Protein AF-A0A699RUJ5-F1 (afdb_monomer_lite)

Foldseek 3Di:
DDDPVCPVVVVVVVLVVLVPDPCSVVVVCCVVVPLDDQDWDWDWDAPDDPDPDTDTDTDGDDPVPDDVVSVVVVVVSVD

Radius of gyration: 17.94 Å; chains: 1; bounding box: 39×32×42 Å

pLDDT: mean 82.14, std 8.89, range [55.59, 95.75]

Organism: Tanacetum cinerariifolium (NCBI:txid118510)

Secondary structure (DSSP, 8-state):
---GGGHHHHHHHHHHHHHTSTTHHHHHHHHHS-SS--SEEEEEEESSTT-S-EEEEEEE--TTTS-HHHHHHHHHHT-

Sequence (79 aa):
MLAPGNYVQWKSRIKRYIDTKPNYDLIHYCLENPPYKLDWQDIEVPVSKGSLITTTERIRETYKNVSQDIRDQLNLQLQ

Structure (mmCIF, N/CA/C/O backbone):
data_AF-A0A699RUJ5-F1
#
_entry.id   AF-A0A699RUJ5-F1
#
loop_
_atom_site.group_PDB
_atom_site.id
_atom_site.type_symbol
_atom_site.label_atom_id
_atom_site.label_alt_id
_atom_site.label_comp_id
_atom_site.label_asym_id
_atom_site.label_entity_id
_atom_site.label_seq_id
_atom_site.pdbx_PDB_ins_code
_atom_site.Cartn_x
_atom_site.Cartn_y
_atom_site.Cartn_z
_atom_site.occupancy
_atom_site.B_iso_or_equiv
_atom_site.auth_seq_id
_atom_site.auth_comp_id
_atom_site.auth_asym_id
_atom_site.auth_atom_id
_atom_site.pdbx_PDB_model_num
ATOM 1 N N . MET A 1 1 ? 19.744 7.909 5.358 1.00 57.97 1 MET A N 1
ATOM 2 C CA . MET A 1 1 ? 18.661 8.790 4.864 1.00 57.97 1 MET A CA 1
ATOM 3 C C . MET A 1 1 ? 18.872 9.033 3.379 1.00 57.97 1 MET A C 1
ATOM 5 O O . MET A 1 1 ? 20.010 9.233 2.975 1.00 57.97 1 MET A O 1
ATOM 9 N N . LEU A 1 2 ? 17.819 8.943 2.565 1.00 59.72 2 LEU A N 1
ATOM 10 C CA . LEU A 1 2 ? 17.900 9.192 1.123 1.00 59.72 2 LEU A CA 1
ATOM 11 C C . LEU A 1 2 ? 18.142 10.687 0.875 1.00 59.72 2 LEU A C 1
ATOM 13 O O . LEU A 1 2 ? 17.419 11.518 1.419 1.00 59.72 2 LEU A O 1
ATOM 17 N N . ALA A 1 3 ? 19.148 11.027 0.067 1.00 75.50 3 ALA A N 1
ATOM 18 C CA . ALA A 1 3 ? 19.383 12.408 -0.344 1.00 75.50 3 ALA A CA 1
ATOM 19 C C . ALA A 1 3 ? 18.192 12.905 -1.199 1.00 75.50 3 ALA A C 1
ATOM 21 O O . ALA A 1 3 ? 17.847 12.228 -2.175 1.00 75.50 3 ALA A O 1
ATOM 22 N N . PRO A 1 4 ? 17.580 14.066 -0.886 1.00 67.56 4 PRO A N 1
ATOM 23 C CA . PRO A 1 4 ? 16.376 14.559 -1.568 1.00 67.56 4 PRO A CA 1
ATOM 24 C C . PRO A 1 4 ? 16.518 14.676 -3.094 1.00 67.56 4 PRO A C 1
ATOM 26 O O . PRO A 1 4 ? 15.559 14.450 -3.827 1.00 67.56 4 PRO A O 1
ATOM 29 N N . GLY A 1 5 ? 17.730 14.960 -3.588 1.00 79.75 5 GLY A N 1
ATOM 30 C CA . GLY A 1 5 ? 18.012 15.141 -5.017 1.00 79.75 5 GLY A CA 1
ATOM 31 C C . GLY A 1 5 ? 17.915 13.875 -5.877 1.00 79.75 5 GLY A C 1
ATOM 32 O O . GLY A 1 5 ? 17.818 13.973 -7.096 1.00 79.75 5 GLY A O 1
ATOM 33 N N . ASN A 1 6 ? 17.882 12.682 -5.276 1.00 85.44 6 ASN A N 1
ATOM 34 C CA . ASN A 1 6 ? 17.932 11.424 -6.029 1.00 85.44 6 ASN A CA 1
ATOM 35 C C . ASN A 1 6 ? 16.558 10.778 -6.248 1.00 85.44 6 ASN A C 1
ATOM 37 O O . ASN A 1 6 ? 16.488 9.635 -6.701 1.00 85.44 6 ASN A O 1
ATOM 41 N N . TYR A 1 7 ? 15.458 11.472 -5.942 1.00 82.44 7 TYR A N 1
ATOM 42 C CA . TYR A 1 7 ? 14.111 10.898 -6.011 1.00 82.44 7 TYR A CA 1
ATOM 43 C C . TYR A 1 7 ? 13.777 10.300 -7.391 1.00 82.44 7 TYR A C 1
ATOM 45 O O . TYR A 1 7 ? 13.277 9.179 -7.475 1.00 82.44 7 TYR A O 1
ATOM 53 N N . VAL A 1 8 ? 14.126 10.988 -8.483 1.00 82.56 8 VAL A N 1
ATOM 54 C CA . VAL A 1 8 ? 13.877 10.518 -9.863 1.00 82.56 8 VAL A CA 1
ATOM 55 C C . VAL A 1 8 ? 14.668 9.245 -10.184 1.00 82.56 8 VAL A C 1
ATOM 57 O O . VAL A 1 8 ? 14.136 8.297 -10.774 1.00 82.56 8 VAL A O 1
ATOM 60 N N . GLN A 1 9 ? 15.931 9.195 -9.757 1.00 85.25 9 GLN A N 1
ATOM 61 C CA . GLN A 1 9 ? 16.785 8.023 -9.941 1.00 85.25 9 GLN A CA 1
ATOM 62 C C . GLN A 1 9 ? 16.267 6.833 -9.130 1.00 85.25 9 GLN A C 1
ATOM 64 O O . GLN A 1 9 ? 16.161 5.726 -9.654 1.00 85.25 9 GLN A O 1
ATOM 69 N N . TRP A 1 10 ? 15.881 7.057 -7.875 1.00 86.00 10 TRP A N 1
ATOM 70 C CA . TRP A 1 10 ? 15.300 6.024 -7.020 1.00 86.00 10 TRP A CA 1
ATOM 71 C C . TRP A 1 10 ? 13.983 5.490 -7.567 1.00 86.00 10 TRP A C 1
ATOM 73 O O . TRP A 1 10 ? 13.815 4.275 -7.652 1.00 86.00 10 TRP A O 1
ATOM 83 N N . LYS A 1 11 ? 13.093 6.375 -8.026 1.00 85.62 11 LYS A N 1
ATOM 84 C CA . LYS A 1 11 ? 11.837 5.988 -8.675 1.00 85.62 11 LYS A CA 1
ATOM 85 C C . LYS A 1 11 ? 12.089 5.083 -9.883 1.00 85.62 11 LYS A C 1
ATOM 87 O O . LYS A 1 11 ? 11.419 4.067 -10.034 1.00 85.62 11 LYS A O 1
ATOM 92 N N . SER A 1 12 ? 13.094 5.401 -10.701 1.00 88.00 12 SER A N 1
ATOM 93 C CA . SER A 1 12 ? 13.477 4.575 -11.855 1.00 88.00 12 SER A CA 1
ATOM 94 C C . SER A 1 12 ? 14.069 3.220 -11.450 1.00 88.00 12 SER A C 1
ATOM 96 O O . SER A 1 12 ? 13.762 2.208 -12.074 1.00 88.00 12 SER A O 1
ATOM 98 N N . ARG A 1 13 ? 14.890 3.173 -10.391 1.00 90.94 13 ARG A N 1
ATOM 99 C CA . ARG A 1 13 ? 15.462 1.917 -9.870 1.00 90.94 13 ARG A CA 1
ATOM 100 C C . ARG A 1 13 ? 14.387 0.991 -9.303 1.00 90.94 13 ARG A C 1
ATOM 102 O O . ARG A 1 13 ? 14.438 -0.203 -9.570 1.00 90.94 13 ARG A O 1
ATOM 109 N N . ILE A 1 14 ? 13.417 1.537 -8.569 1.00 89.81 14 ILE A N 1
ATOM 110 C CA . ILE A 1 14 ? 12.296 0.770 -8.011 1.00 89.81 14 ILE A CA 1
ATOM 111 C C . ILE A 1 14 ? 11.434 0.187 -9.131 1.00 89.81 14 ILE A C 1
ATOM 113 O O . ILE A 1 14 ? 11.139 -1.001 -9.087 1.00 89.81 14 ILE A O 1
ATOM 117 N N . LYS A 1 15 ? 11.102 0.977 -10.163 1.00 89.94 15 LYS A N 1
ATOM 118 C CA . LYS A 1 15 ? 10.357 0.476 -11.331 1.00 89.94 15 LYS A CA 1
ATOM 119 C C . LYS A 1 15 ? 11.059 -0.714 -11.987 1.00 89.94 15 LYS A C 1
ATOM 121 O O . LYS A 1 15 ? 10.492 -1.794 -12.040 1.00 89.94 15 LYS A O 1
ATOM 126 N N . ARG A 1 16 ? 12.340 -0.556 -12.342 1.00 93.12 16 ARG A N 1
ATOM 127 C CA . ARG A 1 16 ? 13.134 -1.642 -12.946 1.00 93.12 16 ARG A CA 1
ATOM 128 C C . ARG A 1 16 ? 13.222 -2.883 -12.060 1.00 93.12 16 ARG A C 1
ATOM 130 O O . ARG A 1 16 ? 13.240 -3.996 -12.564 1.00 93.12 16 ARG A O 1
ATOM 137 N N . TYR A 1 17 ? 13.321 -2.698 -10.745 1.00 92.50 17 TYR A N 1
ATOM 138 C CA . TYR A 1 17 ? 13.334 -3.812 -9.804 1.00 92.50 17 TYR A CA 1
ATOM 139 C C . TYR A 1 17 ? 12.008 -4.579 -9.820 1.00 92.50 17 TYR A C 1
ATOM 141 O 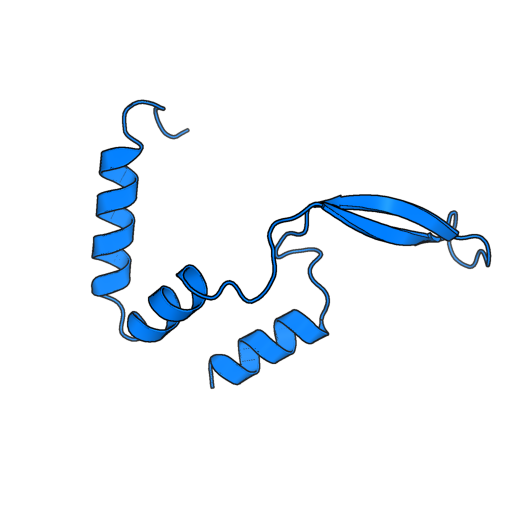O . TYR A 1 17 ? 12.036 -5.805 -9.884 1.00 92.50 17 TYR A O 1
ATOM 149 N N . ILE A 1 18 ? 10.874 -3.872 -9.798 1.00 93.44 18 ILE A N 1
ATOM 150 C CA . ILE A 1 18 ? 9.531 -4.466 -9.882 1.00 93.44 18 ILE A CA 1
ATOM 151 C C . ILE A 1 18 ? 9.377 -5.256 -11.181 1.00 93.44 18 ILE A C 1
ATOM 153 O O . ILE A 1 18 ? 8.989 -6.418 -11.121 1.00 93.44 18 ILE A O 1
ATOM 157 N N . ASP A 1 19 ? 9.786 -4.677 -12.312 1.00 93.12 19 ASP A N 1
ATOM 158 C CA . ASP A 1 19 ? 9.697 -5.307 -13.639 1.00 93.12 19 ASP A CA 1
ATOM 159 C C . ASP A 1 19 ? 10.474 -6.635 -13.736 1.00 93.12 19 ASP A C 1
ATOM 161 O O . ASP A 1 1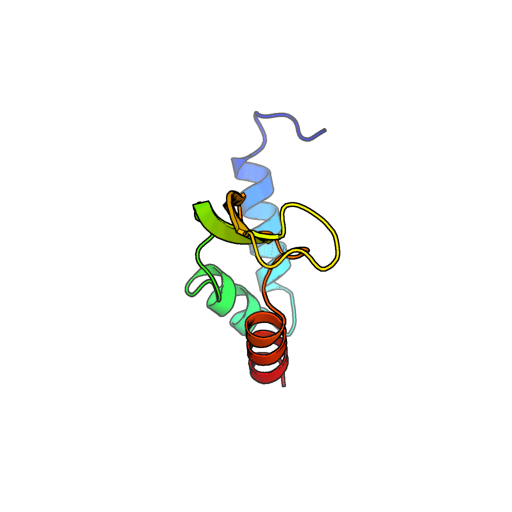9 ? 10.218 -7.447 -14.617 1.00 93.12 19 ASP A O 1
ATOM 165 N N . THR A 1 20 ? 11.429 -6.882 -12.833 1.00 95.75 20 THR A N 1
ATOM 166 C CA . THR A 1 20 ? 12.223 -8.127 -12.813 1.00 95.75 20 THR A CA 1
ATOM 167 C C . THR A 1 20 ? 11.658 -9.213 -11.896 1.00 95.75 20 THR A C 1
ATOM 169 O O . THR A 1 20 ? 12.274 -10.270 -11.749 1.00 95.75 20 THR A O 1
ATOM 172 N N . LYS A 1 21 ? 10.530 -8.971 -11.217 1.00 94.19 21 LYS A N 1
ATOM 173 C CA . LYS A 1 21 ? 9.948 -9.933 -10.275 1.00 94.19 21 LYS A CA 1
ATOM 174 C C . LYS A 1 21 ? 8.917 -10.844 -10.939 1.00 94.19 21 LYS A C 1
ATOM 176 O O . LYS A 1 21 ? 8.187 -10.399 -11.813 1.00 94.19 21 LYS A O 1
ATOM 181 N N . PRO A 1 22 ? 8.787 -12.105 -10.488 1.00 89.62 22 PRO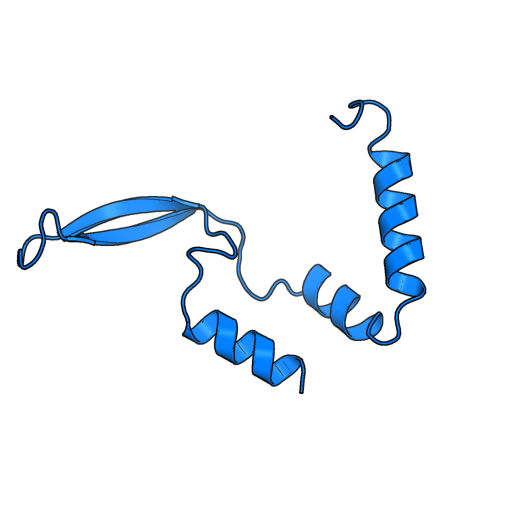 A N 1
ATOM 182 C CA . PRO A 1 22 ? 7.779 -13.023 -11.024 1.00 89.62 22 PRO A CA 1
ATOM 183 C C . PRO A 1 22 ? 6.336 -12.556 -10.769 1.00 89.62 22 PRO A C 1
ATOM 185 O O . PRO A 1 22 ? 5.429 -12.970 -11.475 1.00 89.62 22 PRO A O 1
ATOM 188 N N . ASN A 1 23 ? 6.121 -11.675 -9.791 1.00 87.00 23 ASN A N 1
ATOM 189 C CA . ASN A 1 23 ? 4.833 -11.065 -9.466 1.00 87.00 23 ASN A CA 1
ATOM 190 C C . ASN A 1 23 ? 4.715 -9.610 -9.966 1.00 87.00 23 ASN A C 1
ATOM 192 O O . ASN A 1 23 ? 3.977 -8.827 -9.369 1.00 87.00 23 ASN A O 1
ATOM 196 N N . TYR A 1 24 ? 5.457 -9.219 -11.014 1.00 91.62 24 TYR A N 1
ATOM 197 C CA . TYR A 1 24 ? 5.477 -7.832 -11.502 1.00 91.62 24 TYR A CA 1
ATOM 198 C C . TYR A 1 24 ? 4.081 -7.323 -11.905 1.00 91.62 24 TYR A C 1
ATOM 200 O O . TYR A 1 24 ? 3.729 -6.213 -11.515 1.00 91.62 24 TYR A O 1
ATOM 208 N N . ASP A 1 25 ? 3.268 -8.142 -12.586 1.00 88.19 25 ASP A N 1
ATOM 209 C CA . ASP A 1 25 ? 1.891 -7.795 -12.980 1.00 88.19 25 ASP A CA 1
ATOM 210 C C . ASP A 1 25 ? 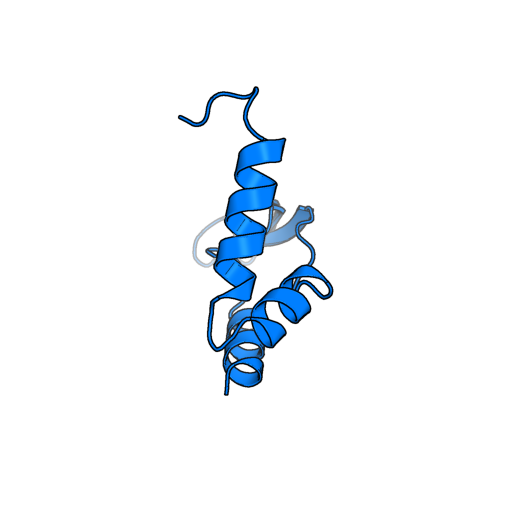1.026 -7.435 -11.767 1.00 88.19 25 ASP A C 1
ATOM 212 O O . ASP A 1 25 ? 0.340 -6.414 -11.751 1.00 88.19 25 ASP A O 1
ATOM 216 N N . LEU A 1 26 ? 1.121 -8.234 -10.704 1.00 85.62 26 LEU A N 1
ATOM 217 C CA . LEU A 1 26 ? 0.370 -8.019 -9.472 1.00 85.62 26 LEU A CA 1
ATOM 218 C C . LEU A 1 26 ? 0.848 -6.775 -8.716 1.00 85.62 26 LEU A C 1
ATOM 220 O O . LEU A 1 26 ? 0.042 -6.025 -8.169 1.00 85.62 26 LEU A O 1
ATOM 224 N N . ILE A 1 27 ? 2.158 -6.516 -8.706 1.00 87.44 27 ILE A N 1
ATOM 225 C CA . ILE A 1 27 ? 2.705 -5.299 -8.099 1.00 87.44 27 ILE A CA 1
ATOM 226 C C . ILE A 1 27 ? 2.232 -4.059 -8.870 1.00 87.44 27 ILE A C 1
ATOM 228 O O . ILE A 1 27 ? 1.837 -3.082 -8.237 1.00 87.44 27 ILE A O 1
ATOM 232 N N . HIS A 1 28 ? 2.244 -4.085 -10.207 1.00 87.62 28 HIS A N 1
ATOM 233 C CA . HIS A 1 28 ? 1.725 -2.982 -11.025 1.00 87.62 28 HIS A CA 1
ATOM 234 C C . HIS A 1 28 ? 0.227 -2.775 -10.802 1.00 87.62 28 HIS A C 1
ATOM 236 O O . HIS A 1 28 ? -0.190 -1.646 -10.548 1.00 87.62 28 HIS A O 1
ATOM 242 N N . TYR A 1 29 ? -0.557 -3.854 -10.770 1.00 85.75 29 TYR A N 1
ATOM 243 C CA . TYR A 1 29 ? -1.985 -3.799 -10.463 1.00 85.75 29 TYR A CA 1
ATOM 244 C C . TYR A 1 29 ? -2.262 -3.128 -9.112 1.00 85.75 29 TYR A C 1
ATOM 246 O O . TYR A 1 29 ? -3.077 -2.212 -9.052 1.00 85.75 29 TYR A O 1
ATOM 254 N N . CYS A 1 30 ? -1.543 -3.500 -8.049 1.00 82.44 30 CYS A N 1
ATOM 255 C CA . CYS A 1 30 ? -1.690 -2.888 -6.724 1.00 82.44 30 CYS A CA 1
ATOM 256 C C . CYS A 1 30 ? -1.222 -1.422 -6.666 1.00 82.44 30 CYS A C 1
ATOM 258 O O . CYS A 1 30 ? -1.650 -0.675 -5.788 1.00 82.44 30 CYS A O 1
ATOM 260 N N . LEU A 1 31 ? -0.315 -0.998 -7.554 1.00 83.88 31 LEU A N 1
ATOM 261 C CA . LEU A 1 31 ? 0.124 0.398 -7.642 1.00 83.88 31 LEU A CA 1
ATOM 262 C C . LEU A 1 31 ? -0.891 1.279 -8.382 1.00 83.88 31 LEU A C 1
ATOM 264 O O . LEU A 1 31 ? -1.050 2.443 -8.015 1.00 83.88 31 LEU A O 1
ATOM 268 N N . GLU A 1 32 ? -1.556 0.744 -9.408 1.00 86.81 32 GLU A N 1
ATOM 269 C CA . GLU A 1 32 ? -2.612 1.438 -10.158 1.00 86.81 32 GLU A CA 1
ATOM 270 C C . GLU A 1 32 ? -3.961 1.408 -9.430 1.00 86.81 32 GLU A C 1
ATOM 272 O O . GLU A 1 32 ? -4.682 2.405 -9.417 1.00 86.81 32 GLU A O 1
ATOM 277 N N . ASN A 1 33 ? -4.266 0.286 -8.778 1.00 82.62 33 ASN A N 1
ATOM 278 C CA . ASN A 1 33 ? -5.497 0.025 -8.040 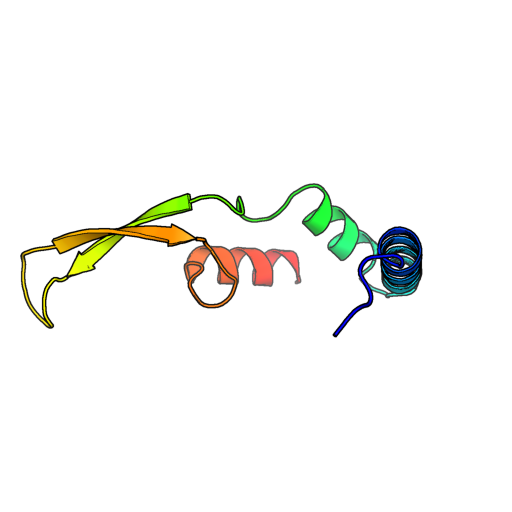1.00 82.62 33 ASN A CA 1
ATOM 279 C C . ASN A 1 33 ? -5.145 -0.254 -6.575 1.00 82.62 33 ASN A C 1
ATOM 281 O O . ASN A 1 33 ? -5.177 -1.408 -6.137 1.00 82.62 33 ASN A O 1
ATOM 285 N N . PRO A 1 34 ? -4.754 0.780 -5.807 1.00 75.50 34 PRO A N 1
ATOM 286 C CA . PRO A 1 34 ? -4.387 0.578 -4.422 1.00 75.50 34 PRO A CA 1
ATOM 287 C C . PRO A 1 34 ? -5.587 -0.005 -3.660 1.00 75.50 34 PRO A C 1
ATOM 289 O O . PRO A 1 34 ? -6.689 0.540 -3.745 1.00 75.50 34 PRO A O 1
ATOM 292 N N . PRO A 1 35 ? -5.382 -1.091 -2.896 1.00 69.62 35 PRO A N 1
ATOM 293 C CA . PRO A 1 35 ? -6.455 -1.820 -2.212 1.00 69.62 35 PRO A CA 1
ATOM 294 C C . PRO A 1 35 ? -7.161 -0.986 -1.138 1.00 69.62 35 PRO A C 1
ATOM 296 O O . PRO A 1 35 ? -8.239 -1.339 -0.676 1.00 69.62 35 PRO A O 1
ATOM 299 N N . TYR A 1 36 ? -6.556 0.131 -0.737 1.00 69.81 36 TYR A N 1
ATOM 300 C CA . TYR A 1 36 ? -7.157 1.126 0.133 1.00 69.81 36 TYR A CA 1
ATOM 301 C C . TYR A 1 36 ? -6.605 2.510 -0.210 1.00 69.81 36 TYR A C 1
ATOM 303 O O . TYR A 1 36 ? -5.491 2.662 -0.726 1.00 69.81 36 TYR A O 1
ATOM 311 N N . LYS A 1 37 ? -7.389 3.549 0.077 1.00 70.88 37 LYS A N 1
ATOM 312 C CA . LYS A 1 37 ? -6.934 4.928 -0.089 1.00 70.88 37 LYS A CA 1
ATOM 313 C C . LYS A 1 37 ? -6.024 5.286 1.078 1.00 70.88 37 LYS A C 1
ATOM 315 O O . LYS A 1 37 ? -6.423 5.197 2.229 1.00 70.88 37 LYS A O 1
ATOM 320 N N . LEU A 1 38 ? -4.821 5.767 0.774 1.00 70.62 38 LEU A N 1
ATOM 321 C CA . LEU A 1 38 ? -3.928 6.408 1.744 1.00 70.62 38 LEU A CA 1
ATOM 322 C C . LEU A 1 38 ? -4.469 7.794 2.129 1.00 70.62 38 LEU A C 1
ATOM 324 O O . LEU A 1 38 ? -3.851 8.819 1.838 1.00 70.62 38 LEU A O 1
ATOM 328 N N . ASP A 1 39 ? -5.640 7.809 2.755 1.00 74.81 39 ASP A N 1
ATOM 329 C CA . ASP A 1 39 ? -6.343 9.007 3.192 1.00 74.81 39 ASP A CA 1
ATOM 330 C C . ASP A 1 39 ? -6.446 9.058 4.723 1.00 74.81 39 ASP A C 1
ATOM 332 O O . ASP A 1 39 ? -6.050 8.131 5.441 1.00 74.81 39 ASP A O 1
ATOM 336 N N . TRP A 1 40 ? -6.930 10.185 5.228 1.00 80.62 40 TRP A N 1
ATOM 337 C CA . TRP A 1 40 ? -7.305 10.338 6.623 1.00 80.62 40 TRP A CA 1
ATOM 338 C C . TRP A 1 40 ? -8.678 9.721 6.845 1.00 80.62 40 TRP A C 1
ATOM 340 O O . TRP A 1 40 ? -9.644 10.129 6.202 1.00 80.62 40 TRP A O 1
ATOM 350 N N . GLN A 1 41 ? -8.763 8.783 7.780 1.00 82.00 41 GLN A N 1
ATOM 351 C CA . GLN A 1 41 ? -10.026 8.207 8.215 1.00 82.00 41 GLN A CA 1
ATOM 352 C C . GLN A 1 41 ? -10.288 8.540 9.675 1.00 82.00 41 GLN A C 1
ATOM 354 O O . GLN A 1 41 ? -9.375 8.572 10.502 1.00 82.00 41 GLN A O 1
ATOM 359 N N . ASP A 1 42 ? -11.557 8.781 9.962 1.00 86.62 42 ASP A N 1
ATOM 360 C CA . ASP A 1 42 ? -12.067 8.950 11.309 1.00 86.62 42 ASP A CA 1
ATOM 361 C C . ASP A 1 42 ? -12.473 7.569 11.835 1.00 86.62 42 ASP A C 1
ATOM 363 O O . ASP A 1 42 ? -13.326 6.902 11.250 1.00 86.62 42 ASP A O 1
ATOM 367 N N . ILE A 1 43 ? -11.834 7.122 12.914 1.00 86.25 43 ILE A N 1
ATOM 368 C CA . ILE A 1 43 ? -12.138 5.852 13.579 1.00 86.25 43 ILE A CA 1
ATOM 369 C C . ILE A 1 43 ? -12.722 6.102 14.964 1.00 86.25 43 ILE A C 1
ATOM 371 O O . ILE A 1 43 ? -12.369 7.074 15.630 1.00 86.25 43 ILE A O 1
ATOM 375 N N . GLU A 1 44 ? -13.590 5.209 15.428 1.00 89.31 44 GLU A N 1
ATOM 376 C CA . GLU A 1 44 ? -14.079 5.242 16.805 1.00 89.31 44 GLU A CA 1
ATOM 377 C C . GLU A 1 44 ? -13.166 4.429 17.725 1.00 89.31 44 GLU A C 1
ATOM 379 O O . GLU A 1 44 ? -12.927 3.241 17.504 1.00 89.31 44 GLU A O 1
ATOM 384 N N . VAL A 1 45 ? -12.670 5.071 18.782 1.00 87.06 45 VAL A N 1
ATOM 385 C CA . VAL A 1 45 ? -11.793 4.463 19.786 1.00 87.06 45 VAL A CA 1
ATOM 386 C C . VAL A 1 45 ? -12.427 4.631 21.169 1.00 87.06 45 VAL A C 1
ATOM 388 O O . VAL A 1 45 ? -12.833 5.738 21.526 1.00 87.06 45 VAL A O 1
ATOM 391 N N . PRO A 1 46 ? -12.546 3.569 21.985 1.00 90.69 46 PRO A N 1
ATOM 392 C CA . PRO A 1 46 ? -13.074 3.689 23.340 1.00 90.69 46 PRO A CA 1
ATOM 393 C C . PRO A 1 46 ? -12.149 4.541 24.217 1.00 90.69 46 PRO A C 1
ATOM 395 O O . PRO A 1 46 ? -10.939 4.324 24.253 1.00 90.69 46 PRO A O 1
ATOM 398 N N . VAL A 1 47 ? -12.730 5.472 24.980 1.00 89.50 47 VAL A N 1
ATOM 399 C CA . VAL A 1 47 ? -11.976 6.411 25.840 1.00 89.50 47 VAL A CA 1
ATOM 400 C C . VAL A 1 47 ? -11.186 5.680 26.934 1.00 89.50 47 VAL A C 1
ATOM 402 O O . VAL A 1 47 ? -10.138 6.142 27.383 1.00 89.50 47 VAL A O 1
ATOM 405 N N . SER A 1 48 ? -11.676 4.519 27.370 1.00 91.25 48 SER A N 1
ATOM 406 C CA . SER A 1 48 ? -10.974 3.617 28.281 1.00 91.25 48 SER A CA 1
ATOM 407 C C . SER A 1 48 ? -11.431 2.170 28.077 1.00 91.25 48 SER A C 1
ATOM 409 O O . SER A 1 48 ? -12.486 1.900 27.498 1.00 91.25 48 SER A O 1
ATOM 411 N N . LYS A 1 49 ? -10.620 1.208 28.535 1.00 85.50 49 LYS A N 1
ATOM 412 C CA . LYS A 1 49 ? -10.888 -0.226 28.360 1.00 85.50 49 LYS A CA 1
ATOM 413 C C . LYS A 1 49 ? -12.217 -0.612 29.029 1.00 85.50 49 LYS A C 1
ATOM 415 O O . LYS A 1 49 ? -12.320 -0.572 30.250 1.00 85.50 49 LYS A O 1
ATOM 420 N N . GLY A 1 50 ? -13.204 -1.015 28.226 1.00 86.56 50 GLY A N 1
ATOM 421 C CA . GLY A 1 50 ? -14.546 -1.394 28.691 1.00 86.56 50 GLY A CA 1
ATOM 422 C C . GLY A 1 50 ? -15.552 -0.240 28.792 1.00 86.56 50 GLY A C 1
ATOM 423 O O . GLY A 1 50 ? -16.678 -0.468 29.225 1.00 86.56 50 GLY A O 1
ATOM 424 N N . SER A 1 51 ? -15.177 0.981 28.398 1.00 86.81 51 SER A N 1
ATOM 425 C CA . SER A 1 51 ? -16.103 2.115 28.326 1.00 86.81 51 SER A CA 1
ATOM 426 C C . SER A 1 51 ? -17.068 1.972 27.148 1.00 86.81 51 SER A C 1
ATOM 428 O O . SER A 1 51 ? -16.654 1.616 26.047 1.00 86.81 51 SER A O 1
ATOM 430 N N . LEU A 1 52 ? -18.339 2.315 27.369 1.00 88.25 52 LEU A N 1
ATOM 431 C CA . LEU A 1 52 ? -19.338 2.484 26.303 1.00 88.25 52 LEU A CA 1
ATOM 432 C C . LEU A 1 52 ? -19.187 3.823 25.565 1.00 88.25 52 LEU A C 1
ATOM 434 O O . LEU A 1 52 ? -19.842 4.048 24.554 1.00 88.25 52 LEU A O 1
ATOM 438 N N . ILE A 1 53 ? -18.348 4.721 26.087 1.00 90.88 53 ILE A N 1
ATOM 439 C CA . ILE A 1 53 ? -18.068 6.022 25.486 1.00 90.88 53 ILE A CA 1
ATOM 440 C C . ILE A 1 53 ? -16.893 5.856 24.520 1.00 90.88 53 ILE A C 1
ATOM 442 O O . ILE A 1 53 ? -15.779 5.517 24.943 1.00 90.88 53 ILE A O 1
ATOM 446 N N . THR A 1 54 ? -17.152 6.118 23.241 1.00 92.56 54 THR A N 1
ATOM 447 C CA . THR A 1 54 ? -16.160 6.172 22.165 1.00 92.56 54 THR A CA 1
ATOM 448 C C . THR A 1 54 ? -15.877 7.622 21.771 1.00 92.56 54 THR A C 1
ATOM 450 O O . THR A 1 54 ? -16.736 8.497 21.875 1.00 92.56 54 THR A O 1
ATOM 453 N N . THR A 1 55 ? -14.644 7.883 21.351 1.00 92.62 55 THR A N 1
ATOM 454 C CA . THR A 1 55 ? -14.202 9.150 20.766 1.00 92.62 55 THR A CA 1
ATOM 455 C C . THR A 1 55 ? -13.790 8.898 19.326 1.00 92.62 55 THR A C 1
ATOM 457 O O . THR A 1 55 ? -13.234 7.849 19.007 1.00 92.62 55 THR A O 1
ATOM 460 N N . THR A 1 56 ? -14.038 9.871 18.456 1.00 92.06 56 THR A N 1
ATOM 461 C CA . THR A 1 56 ? -13.568 9.840 17.073 1.00 92.06 56 THR A CA 1
ATOM 462 C C . THR A 1 56 ? -12.132 10.352 16.991 1.00 92.06 56 THR A C 1
ATOM 464 O O . THR A 1 56 ? -11.851 11.492 17.363 1.00 92.06 56 THR A O 1
ATOM 467 N N . GLU A 1 57 ? -11.223 9.525 16.485 1.00 89.31 57 GLU A N 1
ATOM 468 C CA . GLU A 1 57 ? -9.838 9.895 16.210 1.00 89.31 57 GLU A CA 1
ATOM 469 C C . GLU A 1 57 ? -9.570 9.883 14.710 1.00 89.31 57 GLU A C 1
ATOM 471 O O . GLU A 1 57 ? -9.908 8.932 14.006 1.00 89.31 57 GLU A O 1
ATOM 476 N N . ARG A 1 58 ? -8.901 10.930 14.224 1.00 87.75 58 ARG A N 1
ATOM 477 C CA . ARG A 1 58 ? -8.497 11.028 12.826 1.00 87.75 58 ARG A CA 1
ATOM 478 C C . ARG A 1 58 ? -7.121 10.412 12.650 1.00 87.75 58 ARG A C 1
ATOM 480 O O . ARG A 1 58 ? -6.112 10.995 13.051 1.00 87.75 58 ARG A O 1
ATOM 487 N N . ILE A 1 59 ? -7.074 9.238 12.039 1.00 84.38 59 ILE A N 1
ATOM 488 C CA . ILE A 1 59 ? -5.836 8.503 11.803 1.00 84.38 59 ILE A CA 1
ATOM 489 C C . ILE A 1 59 ? -5.517 8.442 10.317 1.00 84.38 59 ILE A C 1
ATOM 491 O O . ILE A 1 59 ? -6.388 8.492 9.450 1.00 84.38 59 ILE A O 1
ATOM 495 N N . ARG A 1 60 ? -4.228 8.309 10.013 1.00 82.25 60 ARG A N 1
ATOM 496 C CA . ARG A 1 60 ? -3.789 7.951 8.670 1.00 82.25 60 ARG A CA 1
ATOM 497 C C . ARG A 1 60 ? -3.701 6.437 8.577 1.00 82.25 60 ARG A C 1
ATOM 499 O O . ARG A 1 60 ? -3.042 5.805 9.410 1.00 82.25 60 ARG A O 1
ATOM 506 N N . GLU A 1 61 ? -4.338 5.861 7.566 1.00 75.31 61 GLU A N 1
ATOM 507 C CA . GLU A 1 61 ? -4.210 4.430 7.316 1.00 75.31 61 GLU A CA 1
ATOM 508 C C . GLU A 1 61 ? -2.774 4.075 6.916 1.00 75.31 61 GLU A C 1
ATOM 510 O O . GLU A 1 61 ? -2.109 4.724 6.106 1.00 75.31 61 GLU A O 1
ATOM 515 N N . THR A 1 62 ? -2.282 3.012 7.523 1.00 76.69 62 THR A N 1
ATOM 516 C CA . THR A 1 62 ? -0.978 2.400 7.331 1.00 76.69 62 THR A CA 1
ATOM 517 C C . THR A 1 62 ? -1.175 0.892 7.315 1.00 76.69 62 THR A C 1
ATOM 519 O O . THR A 1 62 ? -2.134 0.361 7.866 1.00 76.69 62 THR A O 1
ATOM 522 N N . TYR A 1 63 ? -0.211 0.153 6.780 1.00 70.06 63 TYR A N 1
ATOM 523 C CA . TYR A 1 63 ? -0.277 -1.309 6.804 1.00 70.06 63 TYR A CA 1
ATOM 524 C C . TYR A 1 63 ? -0.482 -1.901 8.219 1.00 70.06 63 TYR A C 1
ATOM 526 O O . TYR A 1 63 ? -1.091 -2.956 8.385 1.00 70.06 63 TYR A O 1
ATOM 534 N N . LYS A 1 64 ? -0.002 -1.225 9.273 1.00 74.50 64 LYS A N 1
ATOM 535 C CA . LYS A 1 64 ? -0.100 -1.722 10.655 1.00 74.50 64 LYS A CA 1
ATOM 536 C C . LYS A 1 64 ? -1.494 -1.575 11.267 1.00 74.50 64 LYS A C 1
ATOM 538 O O . LYS A 1 64 ? -1.858 -2.417 12.082 1.00 74.50 64 LYS A O 1
ATOM 543 N N . ASN A 1 65 ? -2.245 -0.547 10.882 1.00 76.69 65 ASN A N 1
ATOM 544 C CA . ASN A 1 65 ? -3.572 -0.238 11.428 1.00 76.69 65 ASN A CA 1
ATOM 545 C C . ASN A 1 65 ? -4.713 -0.476 10.423 1.00 76.69 65 ASN A C 1
ATOM 547 O O . ASN A 1 65 ? -5.864 -0.272 10.786 1.00 76.69 65 ASN A O 1
ATOM 551 N N . VAL A 1 66 ? -4.412 -0.929 9.199 1.00 76.81 66 VAL A N 1
ATOM 552 C CA . VAL A 1 66 ? -5.431 -1.365 8.236 1.00 76.81 66 VAL A CA 1
ATOM 553 C C . VAL A 1 66 ? -6.254 -2.526 8.813 1.00 76.81 66 VAL A C 1
ATOM 555 O O . VAL A 1 66 ? -5.700 -3.416 9.471 1.00 76.81 66 VAL A O 1
ATOM 558 N N . SER A 1 67 ? -7.569 -2.502 8.574 1.00 77.81 67 SER A N 1
ATOM 559 C CA . SER A 1 67 ? -8.506 -3.528 9.050 1.00 77.81 67 SER A CA 1
ATOM 560 C C . SER A 1 67 ? -8.130 -4.924 8.546 1.00 77.81 67 SER A C 1
ATOM 562 O O . SER A 1 67 ? -7.563 -5.079 7.461 1.00 77.81 67 SER A O 1
ATOM 564 N N . GLN A 1 68 ? -8.469 -5.950 9.329 1.00 78.69 68 GLN A N 1
ATOM 565 C CA . GLN A 1 68 ? -8.171 -7.339 8.986 1.00 78.69 68 GLN A CA 1
ATOM 566 C C . GLN A 1 68 ? -8.874 -7.780 7.693 1.00 78.69 68 GLN A C 1
ATOM 568 O O . GLN A 1 68 ? -8.253 -8.462 6.891 1.00 78.69 68 GLN A O 1
ATOM 573 N N . ASP A 1 69 ? -10.088 -7.290 7.426 1.00 78.38 69 ASP A N 1
ATOM 574 C CA . ASP A 1 69 ? -10.826 -7.573 6.184 1.00 78.38 69 ASP A CA 1
ATOM 575 C C . ASP A 1 69 ? -10.035 -7.164 4.927 1.00 78.38 69 ASP A C 1
ATOM 577 O O . ASP A 1 69 ? -9.887 -7.942 3.989 1.00 78.38 69 ASP A O 1
ATOM 581 N N . ILE A 1 70 ? -9.406 -5.984 4.952 1.00 76.19 70 ILE A N 1
ATOM 582 C CA . ILE A 1 70 ? -8.571 -5.489 3.846 1.00 76.19 70 ILE A CA 1
ATOM 583 C C . ILE A 1 70 ? -7.312 -6.354 3.684 1.00 76.19 70 ILE A C 1
ATOM 585 O O . ILE A 1 70 ? -6.859 -6.602 2.565 1.00 76.19 70 ILE A O 1
ATOM 589 N N . ARG A 1 71 ? -6.732 -6.838 4.791 1.00 77.69 71 ARG A N 1
ATOM 590 C CA . ARG A 1 71 ? -5.582 -7.758 4.742 1.00 77.69 71 ARG A CA 1
ATOM 591 C C . ARG A 1 71 ? -5.971 -9.097 4.135 1.00 77.69 71 ARG A C 1
ATOM 593 O O . ARG A 1 71 ? -5.205 -9.651 3.353 1.00 77.69 71 ARG A O 1
ATOM 600 N N . ASP A 1 72 ? -7.147 -9.595 4.482 1.00 82.75 72 ASP A N 1
ATOM 601 C CA . ASP A 1 72 ? -7.645 -10.873 3.997 1.00 82.75 72 ASP A CA 1
ATOM 602 C C . ASP A 1 72 ? -8.000 -10.781 2.504 1.00 82.75 72 ASP A C 1
ATOM 604 O O . ASP A 1 72 ? -7.582 -11.642 1.733 1.00 82.75 72 ASP A O 1
ATOM 608 N N . GLN A 1 73 ? -8.630 -9.687 2.057 1.00 76.62 73 GLN A N 1
ATOM 609 C CA . GLN A 1 73 ? -8.837 -9.391 0.631 1.00 76.62 73 GLN A CA 1
ATOM 610 C C . GLN A 1 73 ? -7.522 -9.356 -0.160 1.00 76.62 73 GLN A C 1
ATOM 612 O O . GLN A 1 73 ? -7.433 -9.934 -1.244 1.00 76.62 73 GLN A O 1
ATOM 617 N N . LEU A 1 74 ? -6.485 -8.715 0.390 1.00 72.31 74 LEU A N 1
ATOM 618 C CA . LEU A 1 74 ? -5.156 -8.681 -0.223 1.00 72.31 74 LEU A CA 1
ATOM 619 C C . LEU A 1 74 ? -4.546 -10.076 -0.353 1.00 72.31 74 LEU A C 1
ATOM 621 O O . LEU A 1 74 ? -4.021 -10.419 -1.408 1.00 72.31 74 LEU A O 1
ATOM 625 N N . ASN A 1 75 ? -4.639 -10.889 0.699 1.00 75.12 75 ASN A N 1
ATOM 626 C CA . ASN A 1 75 ? -4.124 -12.256 0.691 1.00 75.12 75 ASN A CA 1
ATOM 627 C C . ASN A 1 75 ? -4.867 -13.157 -0.307 1.00 75.12 75 ASN A C 1
ATOM 629 O O . ASN A 1 75 ? -4.241 -14.025 -0.905 1.00 75.12 75 ASN A O 1
ATOM 633 N N . LEU A 1 76 ? -6.164 -12.924 -0.532 1.00 77.19 76 LEU A N 1
ATOM 634 C CA . LEU A 1 76 ? -6.963 -13.652 -1.524 1.00 77.19 76 LEU A CA 1
ATOM 635 C C . LEU A 1 76 ? -6.615 -13.276 -2.969 1.00 77.19 76 LEU A C 1
ATOM 637 O O . LEU A 1 76 ? -6.641 -14.139 -3.835 1.00 77.19 76 LEU A O 1
ATOM 641 N N . GLN A 1 77 ? -6.271 -12.013 -3.244 1.00 66.38 77 GLN A N 1
ATOM 642 C CA . GLN A 1 77 ? -5.795 -11.591 -4.572 1.00 66.38 77 GLN A CA 1
ATOM 643 C C . GLN A 1 77 ? -4.370 -12.070 -4.885 1.00 66.38 77 GLN A C 1
ATOM 645 O O . GLN A 1 77 ? -3.946 -12.043 -6.038 1.00 66.38 77 GLN A O 1
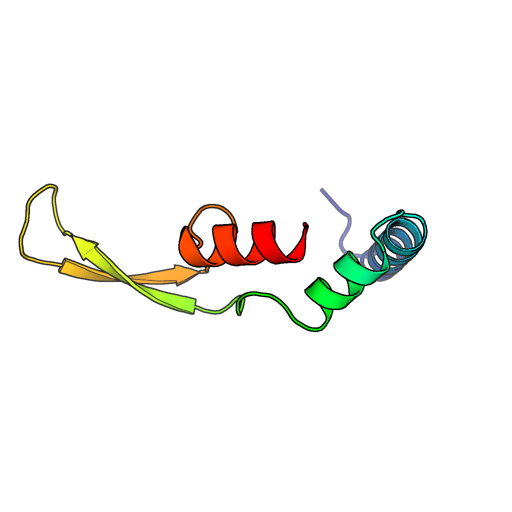ATOM 650 N N . LEU A 1 78 ? -3.620 -12.470 -3.856 1.00 63.59 78 LEU A N 1
ATOM 651 C CA . LEU A 1 78 ? -2.263 -13.004 -3.966 1.00 63.59 78 LEU A CA 1
ATOM 652 C C . LEU A 1 78 ? -2.231 -14.533 -4.185 1.00 63.59 78 LEU A C 1
ATOM 654 O O . LEU A 1 78 ? -1.133 -15.068 -4.357 1.00 63.59 78 LEU A O 1
ATOM 658 N N . GLN A 1 79 ? -3.384 -15.217 -4.153 1.00 55.59 79 GLN A N 1
ATOM 659 C CA . GLN A 1 79 ? -3.537 -16.673 -4.294 1.00 55.59 79 GLN A CA 1
ATOM 660 C C . GLN A 1 79 ? -4.012 -17.065 -5.698 1.00 55.59 79 GLN A C 1
ATOM 662 O O . GLN A 1 79 ? -3.511 -18.099 -6.197 1.00 55.59 79 GLN A O 1
#